Protein AF-A0A523UEY3-F1 (afdb_monomer)

Secondary structure (DSSP, 8-state):
----BSS--EEEEETTEEEEE--S---TT--B-S-EEE---EEEEEE-SS-EEEEPPHHHHHHHHHHTS---TT-HHHHHHHHHHHHHHHHHS-EEEEEE-SSTHHHHHHTT--

Foldseek 3Di:
DADAADADKDWDQDPNFIKIHHD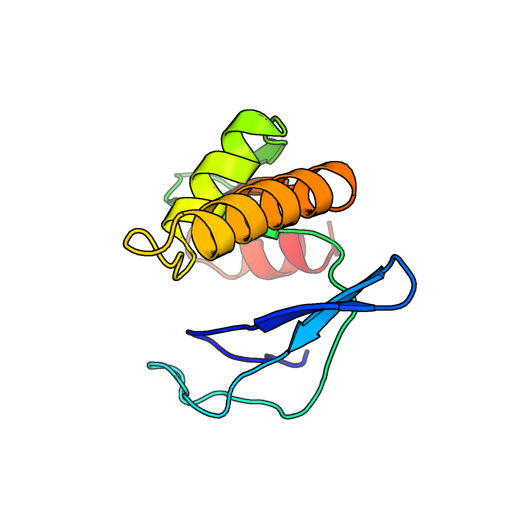CDHDPVNHHDRDMDTQAAAEDEDEDPAWDKAWDDLVRQLVVVVVSDDAPPVDPVSNVVSSVVSSSCCVRHTYIYTHDDPDCVVVCVVVVVD

Nearest PDB structures (foldseek):
  5cdi-assembly1_C  TM=3.728E-01  e=4.291E+00  Chlamydomonas reinhardtii

Structure (mmCIF, N/CA/C/O backbone):
data_AF-A0A523UEY3-F1
#
_entry.id   AF-A0A523UEY3-F1
#
loop_
_atom_site.group_PDB
_atom_site.id
_atom_site.type_symbol
_atom_site.label_atom_id
_atom_site.label_alt_id
_atom_site.label_comp_id
_atom_site.label_asym_id
_atom_site.label_entity_id
_atom_site.label_seq_id
_atom_site.pdbx_PDB_ins_code
_atom_site.Cartn_x
_atom_site.Cartn_y
_atom_site.Cartn_z
_atom_site.occupancy
_atom_site.B_iso_or_equiv
_atom_site.auth_seq_id
_atom_site.auth_comp_id
_atom_site.auth_asym_id
_atom_site.auth_atom_id
_atom_site.pdbx_PDB_model_num
ATOM 1 N N . MET A 1 1 ? -2.604 -6.181 -19.255 1.00 79.25 1 MET A N 1
ATOM 2 C CA . MET A 1 1 ? -2.215 -5.505 -18.000 1.00 79.25 1 MET A CA 1
ATOM 3 C C . MET A 1 1 ? -2.887 -4.145 -18.001 1.00 79.25 1 MET A C 1
ATOM 5 O O . MET A 1 1 ? -2.753 -3.452 -18.999 1.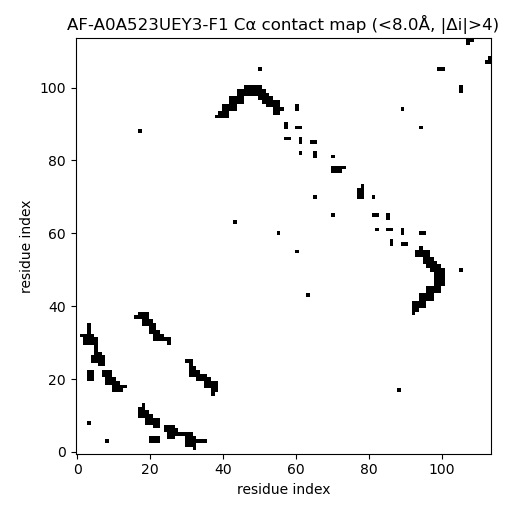00 79.25 1 MET A O 1
ATOM 9 N N . THR A 1 2 ? -3.625 -3.798 -16.947 1.00 87.88 2 THR A N 1
ATOM 10 C CA . THR A 1 2 ? -4.265 -2.478 -16.804 1.00 87.88 2 THR A CA 1
ATOM 11 C C . THR A 1 2 ? -3.458 -1.645 -15.815 1.00 87.88 2 THR A C 1
ATOM 13 O O . THR A 1 2 ? -3.107 -2.138 -14.743 1.00 87.88 2 THR A O 1
ATOM 16 N N . ILE A 1 3 ? -3.171 -0.392 -16.161 1.00 89.88 3 ILE A N 1
ATOM 17 C CA . ILE A 1 3 ? -2.546 0.586 -15.264 1.00 89.88 3 ILE A CA 1
ATOM 18 C C . ILE A 1 3 ? -3.646 1.546 -14.809 1.00 89.88 3 ILE A C 1
ATOM 20 O O . ILE A 1 3 ? -4.331 2.145 -15.635 1.00 89.88 3 ILE A O 1
ATOM 24 N N . LEU A 1 4 ? -3.846 1.656 -13.495 1.00 91.25 4 LEU A N 1
ATOM 25 C CA . LEU A 1 4 ? -4.922 2.474 -12.929 1.00 91.25 4 LEU A CA 1
ATOM 26 C C . LEU A 1 4 ? -4.585 3.971 -12.919 1.00 91.25 4 LEU A C 1
ATOM 28 O O . LEU A 1 4 ? -5.452 4.797 -13.188 1.00 91.25 4 LEU A O 1
ATOM 32 N N . SER A 1 5 ? -3.348 4.307 -12.562 1.00 90.44 5 SER A N 1
ATOM 33 C CA . SER A 1 5 ? -2.786 5.659 -12.510 1.00 90.44 5 SER A CA 1
ATOM 34 C C . SER A 1 5 ? -1.279 5.531 -12.278 1.00 90.44 5 SER A C 1
ATOM 36 O O . SER A 1 5 ? -0.842 4.547 -11.674 1.00 90.44 5 SER A O 1
ATOM 38 N N . ASP A 1 6 ? -0.499 6.493 -12.757 1.00 87.69 6 ASP A N 1
ATOM 39 C CA . ASP A 1 6 ? 0.958 6.566 -12.608 1.00 87.69 6 ASP A CA 1
ATOM 40 C C . ASP A 1 6 ? 1.427 7.544 -11.515 1.00 87.69 6 ASP A C 1
ATOM 42 O O . ASP A 1 6 ? 2.581 7.479 -11.103 1.00 87.69 6 ASP A O 1
ATOM 46 N N . ASP A 1 7 ? 0.540 8.409 -11.017 1.00 87.44 7 ASP A N 1
ATOM 47 C CA . ASP A 1 7 ? 0.845 9.376 -9.953 1.00 87.44 7 ASP A CA 1
ATOM 48 C C . ASP A 1 7 ? -0.008 9.092 -8.709 1.00 87.44 7 ASP A C 1
ATOM 50 O O . ASP A 1 7 ? 0.353 8.304 -7.829 1.00 87.44 7 ASP A O 1
ATOM 54 N N . ARG A 1 8 ? -1.202 9.689 -8.638 1.00 88.88 8 ARG A N 1
ATOM 55 C CA . ARG A 1 8 ? -2.048 9.606 -7.445 1.00 88.88 8 ARG A CA 1
ATOM 56 C C . ARG A 1 8 ? -3.044 8.473 -7.558 1.00 88.88 8 ARG A C 1
ATOM 58 O O . ARG A 1 8 ? -3.772 8.346 -8.548 1.00 88.88 8 ARG A O 1
ATOM 65 N N . MET A 1 9 ? -3.120 7.692 -6.488 1.00 92.00 9 MET A N 1
ATOM 66 C CA . MET A 1 9 ? -4.047 6.578 -6.333 1.00 92.00 9 MET A CA 1
ATOM 67 C C . MET A 1 9 ? -4.843 6.728 -5.042 1.00 92.00 9 MET A C 1
ATOM 69 O O . MET A 1 9 ? -4.381 7.330 -4.072 1.00 92.00 9 MET A O 1
ATOM 73 N N . ILE A 1 10 ? -6.038 6.145 -5.009 1.00 94.56 10 ILE A N 1
ATOM 74 C CA . ILE A 1 10 ? -6.881 6.131 -3.812 1.00 94.56 10 ILE A CA 1
ATOM 75 C C . ILE A 1 10 ? -6.984 4.698 -3.308 1.00 94.56 10 ILE A C 1
ATOM 77 O O . ILE A 1 10 ? -7.329 3.793 -4.064 1.00 94.56 10 ILE A O 1
ATOM 81 N N . ILE A 1 11 ? -6.754 4.500 -2.010 1.00 96.19 11 ILE A N 1
ATOM 82 C CA . ILE A 1 11 ? -7.008 3.227 -1.331 1.00 96.19 11 ILE A CA 1
ATOM 83 C C . ILE A 1 11 ? -8.216 3.399 -0.414 1.00 96.19 11 ILE A C 1
ATOM 85 O O . ILE A 1 11 ? -8.259 4.310 0.411 1.00 96.19 11 ILE A O 1
ATOM 89 N N . ARG A 1 12 ? -9.209 2.511 -0.526 1.00 96.38 12 ARG A N 1
ATOM 90 C CA . ARG A 1 12 ? -10.399 2.506 0.340 1.00 96.38 12 ARG A CA 1
ATOM 91 C C . ARG A 1 12 ? -10.593 1.151 0.989 1.00 96.38 12 ARG A C 1
ATOM 93 O O . ARG A 1 12 ? -10.406 0.112 0.363 1.00 96.38 12 ARG A O 1
ATOM 100 N N . LYS A 1 13 ? -11.062 1.162 2.234 1.00 96.00 13 LYS A N 1
ATOM 101 C CA . LYS A 1 13 ? -11.542 -0.039 2.920 1.00 96.00 13 LYS A CA 1
ATOM 102 C C . LYS A 1 13 ? -13.059 -0.156 2.731 1.00 96.00 13 LYS A C 1
ATOM 104 O O . LYS A 1 13 ? -13.790 0.737 3.146 1.00 96.00 13 LYS A O 1
ATOM 109 N N . LYS A 1 14 ? -13.539 -1.251 2.133 1.00 94.94 14 LYS A N 1
ATOM 110 C CA . LYS A 1 14 ? -14.972 -1.580 1.978 1.00 94.94 14 LYS A CA 1
ATOM 111 C C . LYS A 1 14 ? -15.187 -3.058 2.296 1.00 94.94 14 LYS A C 1
ATOM 113 O O . LYS A 1 14 ? -14.457 -3.900 1.783 1.00 94.94 14 LYS A O 1
ATOM 118 N N . ASN A 1 15 ? -16.174 -3.379 3.136 1.00 91.38 15 ASN A N 1
ATOM 119 C CA . ASN A 1 15 ? -16.501 -4.759 3.537 1.00 91.38 15 ASN A CA 1
ATOM 120 C C . ASN A 1 15 ? -15.259 -5.553 3.993 1.00 91.38 15 ASN A C 1
ATOM 122 O O . ASN A 1 15 ? -14.992 -6.653 3.520 1.00 91.38 15 ASN A O 1
ATOM 126 N N . ALA A 1 16 ? -14.447 -4.937 4.862 1.00 90.00 16 ALA A N 1
ATOM 127 C CA . ALA A 1 16 ? -13.185 -5.470 5.390 1.00 90.00 16 ALA A CA 1
ATOM 128 C C . ALA A 1 16 ? -12.057 -5.757 4.370 1.00 90.00 16 ALA A C 1
ATOM 130 O O . ALA A 1 16 ? -10.985 -6.200 4.800 1.00 90.00 16 ALA A O 1
ATOM 131 N N . ARG A 1 17 ? -12.257 -5.447 3.081 1.00 94.88 17 ARG A N 1
ATOM 132 C CA . ARG A 1 17 ? -11.262 -5.542 2.001 1.00 94.88 17 ARG A CA 1
ATOM 133 C C . ARG A 1 17 ? -10.722 -4.169 1.613 1.00 94.88 17 ARG A C 1
ATOM 135 O O . ARG A 1 17 ? -11.415 -3.163 1.770 1.00 94.88 17 ARG A O 1
ATOM 142 N N . PHE A 1 18 ? -9.504 -4.149 1.081 1.00 97.69 18 PHE A N 1
ATOM 143 C CA . PHE A 1 18 ? -8.889 -2.949 0.525 1.00 97.69 18 PHE A CA 1
ATOM 144 C C . PHE A 1 18 ? -9.006 -2.942 -0.997 1.00 97.69 18 PHE A C 1
ATOM 146 O O . PHE A 1 18 ? -8.743 -3.943 -1.665 1.00 97.69 18 PHE A O 1
ATOM 153 N N . TRP A 1 19 ? -9.442 -1.803 -1.513 1.00 96.94 19 TRP A N 1
ATOM 154 C CA . TRP A 1 19 ? -9.624 -1.525 -2.928 1.00 96.94 19 TRP A CA 1
ATOM 155 C C . TRP A 1 19 ? -8.725 -0.370 -3.327 1.00 96.94 19 TRP A C 1
ATOM 157 O O . TRP A 1 19 ? -8.576 0.577 -2.551 1.00 96.94 19 TRP A O 1
ATOM 167 N N . ILE A 1 20 ? -8.167 -0.450 -4.528 1.00 96.12 20 ILE A N 1
ATOM 168 C CA . ILE A 1 20 ? -7.344 0.591 -5.126 1.00 96.12 20 ILE A CA 1
ATOM 169 C C . ILE A 1 20 ? -8.018 1.130 -6.388 1.00 96.12 20 ILE A C 1
ATOM 171 O O . ILE A 1 20 ? -8.616 0.377 -7.161 1.00 96.12 20 ILE A O 1
ATOM 175 N N . TYR A 1 21 ? -7.938 2.446 -6.556 1.00 94.81 21 TYR A N 1
ATOM 176 C CA . TYR A 1 21 ? -8.570 3.193 -7.634 1.00 94.81 21 TYR A CA 1
ATOM 177 C C . TYR A 1 21 ? -7.545 4.128 -8.270 1.00 94.81 21 TYR A C 1
ATOM 179 O O . TYR A 1 21 ? -6.734 4.740 -7.562 1.00 94.81 21 TYR A O 1
ATOM 187 N N . GLY A 1 22 ? -7.626 4.258 -9.592 1.00 90.69 22 GLY A N 1
ATOM 188 C CA . GLY A 1 22 ? -6.991 5.352 -10.311 1.00 90.69 22 GLY A CA 1
ATOM 189 C C . GLY A 1 22 ? -7.633 6.691 -9.962 1.00 90.69 22 GLY A C 1
ATOM 190 O O . GLY A 1 22 ? -8.697 6.759 -9.339 1.00 90.69 22 GLY A O 1
ATOM 191 N N . THR A 1 23 ? -6.984 7.771 -10.374 1.00 87.69 23 THR A N 1
ATOM 192 C CA . THR A 1 23 ? -7.560 9.110 -10.303 1.00 87.69 23 THR A CA 1
ATOM 193 C C . THR A 1 23 ? -7.532 9.752 -11.688 1.00 87.69 23 THR A C 1
ATOM 195 O O . THR A 1 23 ? -6.709 9.360 -12.511 1.00 87.69 23 THR A O 1
ATOM 198 N N . PRO A 1 24 ? -8.423 10.714 -11.991 1.00 79.62 24 PRO A N 1
ATOM 199 C CA . PRO A 1 24 ? -8.437 11.371 -13.301 1.00 79.62 24 PRO A CA 1
ATOM 200 C C . PRO A 1 24 ? -7.258 12.340 -13.505 1.00 79.62 24 PRO A C 1
ATOM 202 O O . PRO A 1 24 ? -7.155 12.965 -14.557 1.00 79.62 24 PRO A O 1
ATOM 205 N N . TRP A 1 25 ? -6.385 12.491 -12.504 1.00 78.25 25 TRP A N 1
ATOM 206 C CA . TRP A 1 25 ? -5.176 13.303 -12.578 1.00 78.25 25 TRP A CA 1
ATOM 207 C C . TRP A 1 25 ? -4.018 12.396 -12.986 1.00 78.25 25 TRP A C 1
ATOM 209 O O . TRP A 1 25 ? -3.451 11.691 -12.153 1.00 78.25 25 TRP A O 1
ATOM 219 N N . HIS A 1 26 ? -3.721 12.377 -14.281 1.00 74.00 26 HIS A N 1
ATOM 220 C CA . HIS A 1 26 ? -2.608 11.602 -14.808 1.00 74.00 26 HIS A CA 1
ATOM 221 C C . HIS A 1 26 ? -1.267 12.278 -14.486 1.00 74.00 26 HIS A C 1
ATOM 223 O O . HIS A 1 26 ? -1.169 13.509 -14.496 1.00 74.00 26 HIS A O 1
ATOM 229 N N . GLY A 1 27 ? -0.237 11.472 -14.245 1.00 75.50 27 GLY A N 1
ATOM 230 C CA . GLY A 1 27 ? 1.147 11.922 -14.175 1.00 75.50 27 GLY A CA 1
ATOM 231 C C . GLY A 1 27 ? 1.767 12.071 -15.566 1.00 75.50 27 GLY A C 1
ATOM 232 O O . GLY A 1 27 ? 1.083 12.358 -16.561 1.00 75.50 27 GLY A O 1
ATOM 233 N N . ASP A 1 28 ? 3.079 11.861 -15.636 1.00 81.75 28 ASP A N 1
ATOM 234 C CA . ASP A 1 28 ? 3.885 12.012 -16.850 1.00 81.75 28 ASP A CA 1
ATOM 235 C C . ASP A 1 28 ? 3.546 10.976 -17.930 1.00 81.75 28 ASP A C 1
ATOM 237 O O . ASP A 1 28 ? 3.618 11.276 -19.124 1.00 81.75 28 ASP A O 1
ATOM 241 N N . ALA A 1 29 ? 3.119 9.773 -17.534 1.00 81.38 29 ALA A N 1
ATOM 242 C CA . ALA A 1 29 ? 2.762 8.706 -18.465 1.00 81.38 29 ALA A CA 1
ATOM 243 C C . ALA A 1 29 ? 1.388 8.924 -19.120 1.00 81.38 29 ALA A C 1
ATOM 245 O O . ALA A 1 29 ? 1.039 8.199 -20.050 1.00 81.38 29 ALA A O 1
ATOM 246 N N . ARG A 1 30 ? 0.609 9.922 -18.666 1.00 82.38 30 ARG A N 1
ATOM 247 C CA . ARG A 1 30 ? -0.744 10.243 -19.165 1.00 82.38 30 ARG A CA 1
ATOM 248 C C . ARG A 1 30 ? -1.721 9.064 -19.103 1.00 82.38 30 ARG A C 1
ATOM 250 O O . ARG A 1 30 ? -2.637 8.965 -19.919 1.00 82.38 30 ARG A O 1
ATOM 257 N N . VAL A 1 31 ? -1.535 8.172 -18.133 1.00 82.38 31 VAL A N 1
ATOM 258 C CA . VAL A 1 31 ? -2.327 6.947 -18.002 1.00 82.38 31 VAL A CA 1
ATOM 259 C C . VAL A 1 31 ? -3.286 7.074 -16.829 1.00 82.38 31 VAL A C 1
ATOM 261 O O . VAL A 1 31 ? -2.879 7.320 -15.699 1.00 82.38 31 VAL A O 1
ATOM 264 N N . TYR A 1 32 ? -4.570 6.859 -17.092 1.00 83.75 32 TYR A N 1
ATOM 265 C CA . TYR A 1 32 ? -5.595 6.728 -16.065 1.00 83.75 32 TYR A CA 1
ATOM 266 C C . TYR A 1 32 ? -6.637 5.704 -16.517 1.00 83.75 32 TYR A C 1
ATOM 268 O O . TYR A 1 32 ? -6.957 5.610 -17.703 1.00 83.75 32 TYR A O 1
ATOM 276 N N . SER A 1 33 ? -7.179 4.938 -15.573 1.00 87.00 33 SER A N 1
ATOM 277 C CA . SER A 1 33 ? -8.282 4.011 -15.827 1.00 87.00 33 SER A CA 1
ATOM 278 C C .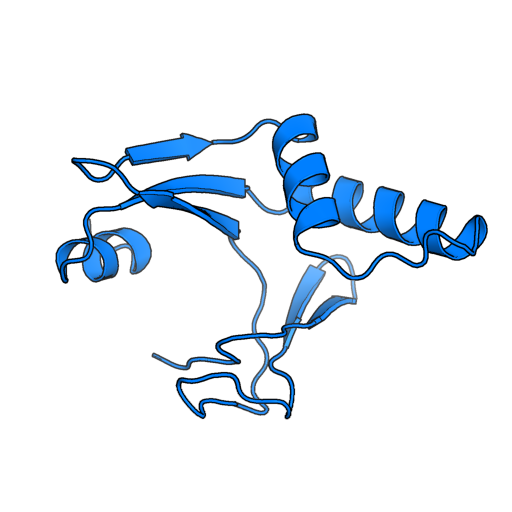 SER A 1 33 ? -9.374 4.174 -14.767 1.00 87.00 33 SER A C 1
ATOM 280 O O . SER A 1 33 ? -9.056 4.316 -13.582 1.00 87.00 33 SER A O 1
ATOM 282 N N . PRO A 1 34 ? -10.665 4.137 -15.157 1.00 87.88 34 PRO A N 1
ATOM 283 C CA . PRO A 1 34 ? -11.783 4.124 -14.214 1.00 87.88 34 PRO A CA 1
ATOM 284 C C . PRO A 1 34 ? -11.955 2.764 -13.517 1.00 87.88 34 PRO A C 1
ATOM 286 O O . PRO A 1 34 ? -12.816 2.625 -12.646 1.00 87.88 34 PRO A O 1
ATOM 289 N N . GLU A 1 35 ? -11.180 1.750 -13.912 1.00 91.56 35 GLU A N 1
ATOM 290 C CA . GLU A 1 35 ? -11.206 0.434 -13.288 1.00 91.56 35 GLU A CA 1
ATOM 291 C C . GLU A 1 35 ? -10.738 0.477 -11.827 1.00 91.56 35 GLU A C 1
ATOM 293 O O . GLU A 1 35 ? -10.132 1.429 -11.329 1.00 91.56 35 GLU A O 1
ATOM 298 N N . THR A 1 36 ? -11.047 -0.595 -11.106 1.00 93.31 36 THR A N 1
ATOM 299 C CA . THR A 1 36 ? -10.731 -0.734 -9.685 1.00 93.31 36 THR A CA 1
ATOM 300 C C . THR A 1 36 ? -10.253 -2.152 -9.447 1.00 93.31 36 THR A C 1
ATOM 302 O O . THR A 1 36 ? -10.776 -3.082 -10.062 1.00 93.31 36 THR A O 1
ATOM 305 N N . ALA A 1 37 ? -9.319 -2.334 -8.520 1.00 94.50 37 ALA A N 1
ATOM 306 C CA . ALA A 1 37 ? -8.807 -3.654 -8.184 1.00 94.50 37 ALA A CA 1
ATOM 307 C C . ALA A 1 37 ? -8.763 -3.874 -6.672 1.00 94.50 37 ALA A C 1
ATOM 309 O O . ALA A 1 37 ? -8.765 -2.934 -5.870 1.00 94.50 37 ALA A O 1
ATOM 310 N N . HIS A 1 38 ? -8.694 -5.142 -6.276 1.00 95.44 38 HIS A N 1
ATOM 311 C CA . HIS A 1 38 ? -8.291 -5.498 -4.926 1.00 95.44 38 HIS A CA 1
ATOM 312 C C . HIS A 1 38 ? -6.798 -5.233 -4.750 1.00 95.44 38 HIS A C 1
ATOM 314 O O . HIS A 1 38 ? -5.995 -5.570 -5.616 1.00 95.44 38 HIS A O 1
ATOM 320 N N . LEU A 1 39 ? -6.426 -4.634 -3.619 1.00 96.44 39 LEU A N 1
ATOM 321 C CA . LEU A 1 39 ? -5.019 -4.434 -3.307 1.00 96.44 39 LEU A CA 1
ATOM 322 C C . LEU A 1 39 ? -4.451 -5.699 -2.666 1.00 96.44 39 LEU A C 1
ATOM 324 O O . LEU A 1 39 ? -4.893 -6.082 -1.585 1.00 96.44 39 LEU A O 1
ATOM 328 N N . GLU A 1 40 ? -3.467 -6.317 -3.315 1.00 95.31 40 GLU A N 1
ATOM 329 C CA . GLU A 1 40 ? -2.856 -7.562 -2.832 1.00 95.31 40 GLU A CA 1
ATOM 330 C C . GLU A 1 40 ? -1.482 -7.361 -2.195 1.00 95.31 40 GLU A C 1
ATOM 332 O O . GLU A 1 40 ? -1.156 -8.030 -1.217 1.00 95.31 40 GLU A O 1
ATOM 337 N N . LYS A 1 41 ? -0.661 -6.460 -2.744 1.00 95.62 41 LYS A N 1
ATOM 338 C CA . LYS A 1 41 ? 0.717 -6.204 -2.301 1.00 95.62 41 LYS A CA 1
ATOM 339 C C . LYS A 1 41 ? 1.077 -4.741 -2.548 1.00 95.62 41 LYS A C 1
ATOM 341 O O . LYS A 1 41 ? 0.546 -4.123 -3.466 1.00 95.62 41 LYS A O 1
ATOM 346 N N . ILE A 1 42 ? 1.997 -4.206 -1.747 1.00 96.75 42 ILE A N 1
ATOM 347 C CA . ILE A 1 42 ? 2.574 -2.867 -1.941 1.00 96.75 42 ILE A CA 1
ATOM 348 C C . ILE A 1 42 ? 4.092 -2.997 -2.041 1.00 96.75 42 ILE A C 1
ATOM 350 O O . ILE A 1 42 ? 4.721 -3.621 -1.184 1.00 96.75 42 ILE A O 1
ATOM 354 N N . PHE A 1 43 ? 4.680 -2.382 -3.064 1.00 96.12 43 PHE A N 1
ATOM 355 C CA . PHE A 1 43 ? 6.125 -2.336 -3.268 1.00 96.12 43 PHE A CA 1
ATOM 356 C C . PHE A 1 43 ? 6.620 -0.894 -3.153 1.00 96.12 43 PHE A C 1
ATOM 358 O O . PHE A 1 43 ? 6.162 -0.011 -3.871 1.00 96.12 43 PHE A O 1
ATOM 365 N N . PHE A 1 44 ? 7.575 -0.662 -2.260 1.00 96.19 44 PHE A N 1
ATOM 366 C CA . PHE A 1 44 ? 8.332 0.579 -2.168 1.00 96.19 44 PHE A CA 1
ATOM 367 C C . PHE A 1 44 ? 9.595 0.431 -3.002 1.00 96.19 44 PHE A C 1
ATOM 369 O O . PHE A 1 44 ? 10.469 -0.374 -2.668 1.00 96.19 44 PHE A O 1
ATOM 376 N N . LEU A 1 45 ? 9.669 1.187 -4.092 1.00 94.44 45 LEU A N 1
ATOM 377 C CA . LEU A 1 45 ? 10.758 1.081 -5.051 1.00 94.44 45 LEU A CA 1
ATOM 378 C C . LEU A 1 45 ? 12.050 1.685 -4.502 1.00 94.44 45 LEU A C 1
ATOM 380 O O . LEU A 1 45 ? 12.047 2.710 -3.820 1.00 94.44 45 LEU A O 1
ATOM 384 N N . LYS A 1 46 ? 13.168 1.041 -4.830 1.00 94.25 46 LYS A N 1
ATOM 385 C CA . LYS A 1 46 ? 14.516 1.505 -4.517 1.00 94.25 46 LYS A CA 1
ATOM 386 C C . LYS A 1 46 ? 15.466 1.086 -5.631 1.00 94.25 46 LYS A C 1
ATOM 388 O O . LYS A 1 46 ? 15.454 -0.065 -6.053 1.00 94.25 46 LYS A O 1
ATOM 393 N N . HIS A 1 47 ? 16.330 1.989 -6.078 1.00 92.38 47 HIS A N 1
ATOM 394 C CA . HIS A 1 47 ? 17.376 1.614 -7.026 1.00 92.38 47 HIS A CA 1
ATOM 395 C C . HIS A 1 47 ? 18.359 0.624 -6.391 1.00 92.38 47 HIS A C 1
ATOM 397 O O . HIS A 1 47 ? 18.834 0.829 -5.269 1.00 92.38 47 HIS A O 1
ATOM 403 N N . ALA A 1 48 ? 18.673 -0.448 -7.115 1.00 92.81 48 ALA A N 1
ATOM 404 C CA . ALA A 1 48 ? 19.628 -1.464 -6.696 1.00 92.81 48 ALA A CA 1
ATOM 405 C C . ALA A 1 48 ? 20.405 -2.008 -7.903 1.00 92.81 48 ALA A C 1
ATOM 407 O O . ALA A 1 48 ? 20.019 -1.822 -9.049 1.00 92.81 48 ALA A O 1
ATOM 408 N N . ARG A 1 49 ? 21.516 -2.706 -7.642 1.00 91.50 49 ARG A N 1
ATOM 409 C CA . ARG A 1 49 ? 22.321 -3.363 -8.693 1.00 91.50 49 ARG A CA 1
ATOM 410 C C . ARG A 1 49 ? 21.790 -4.743 -9.099 1.00 91.50 49 ARG A C 1
ATOM 412 O O . ARG A 1 49 ? 22.347 -5.371 -9.987 1.00 91.50 49 ARG A O 1
ATOM 419 N N . LYS A 1 50 ? 20.774 -5.239 -8.393 1.00 90.12 50 LYS A N 1
ATOM 420 C CA . LYS A 1 50 ? 20.100 -6.518 -8.633 1.00 90.12 50 LYS A CA 1
ATOM 421 C C . LYS A 1 50 ? 18.687 -6.459 -8.066 1.00 90.12 50 LYS A C 1
ATOM 423 O O . LYS A 1 50 ? 18.445 -5.677 -7.141 1.00 90.12 50 LYS A O 1
ATOM 428 N N . ILE A 1 51 ? 17.797 -7.313 -8.568 1.00 91.06 51 ILE A N 1
ATOM 429 C CA . ILE A 1 51 ? 16.459 -7.472 -7.995 1.00 91.06 51 ILE A CA 1
ATOM 430 C C . ILE A 1 51 ? 16.591 -7.935 -6.541 1.00 91.06 51 ILE A C 1
ATOM 432 O O . ILE A 1 51 ? 17.295 -8.899 -6.233 1.00 91.06 51 ILE A O 1
ATOM 436 N N . MET A 1 52 ? 15.936 -7.222 -5.631 1.00 92.88 52 MET A N 1
ATOM 437 C CA . MET A 1 52 ? 15.886 -7.565 -4.214 1.00 92.88 52 MET A CA 1
ATOM 438 C C . MET A 1 52 ? 14.482 -7.356 -3.684 1.00 92.88 52 MET A C 1
ATOM 440 O O . MET A 1 52 ? 13.905 -6.292 -3.872 1.00 92.88 52 MET A O 1
ATOM 444 N N . LEU A 1 53 ? 13.969 -8.335 -2.945 1.00 94.62 53 LEU A N 1
ATOM 445 C CA . LEU A 1 53 ? 12.676 -8.228 -2.289 1.00 94.62 53 LEU A CA 1
ATOM 446 C C . LEU A 1 53 ? 12.848 -8.397 -0.783 1.00 94.62 53 LEU A C 1
ATOM 448 O O . LEU A 1 53 ? 13.164 -9.482 -0.298 1.00 94.62 53 LEU A O 1
ATOM 452 N N . LYS A 1 54 ? 12.625 -7.318 -0.032 1.00 96.56 54 LYS A N 1
ATOM 453 C CA . LYS A 1 54 ? 12.655 -7.336 1.433 1.00 96.56 54 LYS A CA 1
ATOM 454 C C . LYS A 1 54 ? 11.251 -7.085 1.962 1.00 96.56 54 LYS A C 1
ATOM 456 O O . LYS A 1 54 ? 10.695 -6.014 1.740 1.00 96.56 54 LYS A O 1
ATOM 461 N N . LYS A 1 55 ? 10.690 -8.037 2.710 1.00 97.44 55 LYS A N 1
ATOM 462 C CA . LYS A 1 55 ? 9.436 -7.810 3.441 1.00 97.44 55 LYS A CA 1
ATOM 463 C C . LYS A 1 55 ? 9.664 -6.756 4.524 1.00 97.44 55 LYS A C 1
ATOM 465 O O . LYS A 1 55 ? 10.614 -6.863 5.298 1.00 97.44 55 LYS A O 1
ATOM 470 N N . LEU A 1 56 ? 8.803 -5.748 4.562 1.00 98.19 56 LEU A N 1
ATOM 471 C CA . LEU A 1 56 ? 8.862 -4.690 5.563 1.00 98.19 56 LEU A CA 1
ATOM 472 C C . LEU A 1 56 ? 8.090 -5.097 6.815 1.00 98.19 56 LEU A C 1
ATOM 474 O O . LEU A 1 56 ? 7.048 -5.755 6.741 1.00 98.19 56 LEU A O 1
ATOM 478 N N . SER A 1 57 ? 8.586 -4.669 7.973 1.00 97.94 57 SER A N 1
ATOM 479 C CA . SER A 1 57 ? 7.800 -4.711 9.202 1.00 97.94 57 SER A CA 1
ATOM 480 C C . SER A 1 57 ? 6.588 -3.769 9.093 1.00 97.94 57 SER A C 1
ATOM 482 O O . SER A 1 57 ? 6.632 -2.782 8.350 1.00 97.94 57 SER A O 1
ATOM 484 N N . PRO A 1 58 ? 5.508 -4.006 9.861 1.00 97.00 58 PRO A N 1
ATOM 485 C CA . PRO A 1 58 ? 4.360 -3.100 9.886 1.00 97.00 58 PRO A CA 1
ATOM 486 C C . PRO A 1 58 ? 4.735 -1.650 10.223 1.00 97.00 58 PRO A C 1
ATOM 488 O O . PRO A 1 58 ? 4.149 -0.722 9.671 1.00 97.00 58 PRO A O 1
ATOM 491 N N . VAL A 1 59 ? 5.731 -1.444 11.090 1.00 96.94 59 VAL A N 1
ATOM 492 C CA . VAL A 1 59 ? 6.210 -0.107 11.472 1.00 96.94 59 VAL A CA 1
ATOM 493 C C . VAL A 1 59 ? 6.915 0.579 10.299 1.00 96.94 59 VAL A C 1
ATOM 495 O O . VAL A 1 59 ? 6.554 1.704 9.952 1.00 96.94 59 VAL A O 1
ATOM 498 N N . GLU A 1 60 ? 7.859 -0.106 9.639 1.00 97.62 60 GLU A N 1
ATOM 499 C CA . GLU A 1 60 ? 8.544 0.425 8.450 1.00 97.62 60 GLU A CA 1
ATOM 500 C C . GLU A 1 60 ? 7.546 0.742 7.327 1.00 97.62 60 GLU A C 1
ATOM 502 O O . GLU A 1 60 ? 7.601 1.819 6.737 1.00 97.62 60 GLU A O 1
ATOM 507 N N . ALA A 1 61 ? 6.613 -0.173 7.049 1.00 97.88 61 ALA A N 1
ATOM 508 C CA . ALA A 1 61 ? 5.613 0.002 6.001 1.00 97.88 61 ALA A CA 1
ATOM 509 C C . ALA A 1 61 ? 4.658 1.168 6.299 1.00 97.88 61 ALA A C 1
ATOM 511 O O . ALA A 1 61 ? 4.384 1.972 5.412 1.00 97.88 61 ALA A O 1
ATOM 512 N N . THR A 1 62 ? 4.190 1.298 7.547 1.00 97.38 62 THR A N 1
ATOM 513 C CA . THR A 1 62 ? 3.307 2.404 7.959 1.00 97.38 62 THR A CA 1
ATOM 514 C C . THR A 1 62 ? 4.003 3.748 7.782 1.00 97.38 62 THR A C 1
ATOM 516 O O . THR A 1 62 ? 3.426 4.656 7.193 1.00 97.38 62 THR A O 1
ATOM 519 N N . SER A 1 63 ? 5.255 3.861 8.240 1.00 96.31 63 SER A N 1
ATOM 520 C CA . SER A 1 63 ? 6.052 5.083 8.099 1.00 96.31 63 SER A CA 1
ATOM 521 C C . SER A 1 63 ? 6.191 5.502 6.633 1.00 96.31 63 SER A C 1
ATOM 523 O O . SER A 1 63 ? 5.877 6.637 6.277 1.00 96.31 63 SER A O 1
ATOM 525 N N . ARG A 1 64 ? 6.555 4.564 5.748 1.00 97.19 64 ARG A N 1
ATOM 526 C CA . ARG A 1 64 ? 6.686 4.851 4.312 1.00 97.19 64 ARG A CA 1
ATOM 527 C C . ARG A 1 64 ? 5.355 5.212 3.656 1.00 97.19 64 ARG A C 1
ATOM 529 O O . ARG A 1 64 ? 5.324 6.131 2.848 1.00 97.19 64 ARG A O 1
ATOM 536 N N . LEU A 1 65 ? 4.256 4.545 4.019 1.00 96.31 65 LEU A N 1
ATOM 537 C CA . LEU A 1 65 ? 2.929 4.900 3.506 1.00 96.31 65 LEU A CA 1
ATOM 538 C C . LEU A 1 65 ? 2.546 6.334 3.858 1.00 96.31 65 LEU A C 1
ATOM 540 O O . LEU A 1 65 ? 2.028 7.032 2.995 1.00 96.31 65 LEU A O 1
ATOM 544 N N . ILE A 1 66 ? 2.798 6.774 5.093 1.00 94.69 66 ILE A N 1
ATOM 545 C CA . ILE A 1 66 ? 2.480 8.141 5.527 1.00 94.69 66 ILE A CA 1
ATOM 546 C C . ILE A 1 66 ? 3.250 9.162 4.684 1.00 94.69 66 ILE A C 1
ATOM 548 O O . ILE A 1 66 ? 2.656 10.143 4.247 1.00 94.69 66 ILE A O 1
ATOM 552 N N . VAL A 1 67 ? 4.535 8.905 4.408 1.00 93.75 67 VAL A N 1
ATOM 553 C CA . VAL A 1 67 ? 5.373 9.758 3.542 1.00 93.75 67 VAL A CA 1
ATOM 554 C C . VAL A 1 67 ? 4.852 9.796 2.101 1.00 93.75 67 VAL A C 1
ATOM 556 O O . VAL A 1 67 ? 4.906 10.838 1.460 1.00 93.75 67 VAL A O 1
ATOM 559 N N . CYS A 1 68 ? 4.311 8.683 1.602 1.00 93.62 68 CYS A N 1
ATOM 560 C CA . CYS A 1 68 ? 3.704 8.584 0.271 1.00 93.62 68 CYS A CA 1
ATOM 561 C C . CYS A 1 68 ? 2.219 8.999 0.230 1.00 93.62 68 CYS A C 1
ATOM 563 O O . CYS A 1 68 ? 1.550 8.769 -0.775 1.00 93.62 68 CYS A O 1
ATOM 565 N N . SER A 1 69 ? 1.677 9.556 1.316 1.00 93.12 69 SER A N 1
ATOM 566 C CA . SER A 1 69 ? 0.269 9.952 1.427 1.00 93.12 69 SER A CA 1
ATOM 567 C C . SER A 1 69 ? 0.130 11.465 1.587 1.00 93.12 69 SER A C 1
ATOM 569 O O . SER A 1 69 ? 1.099 12.178 1.833 1.00 93.12 69 SER A O 1
ATOM 57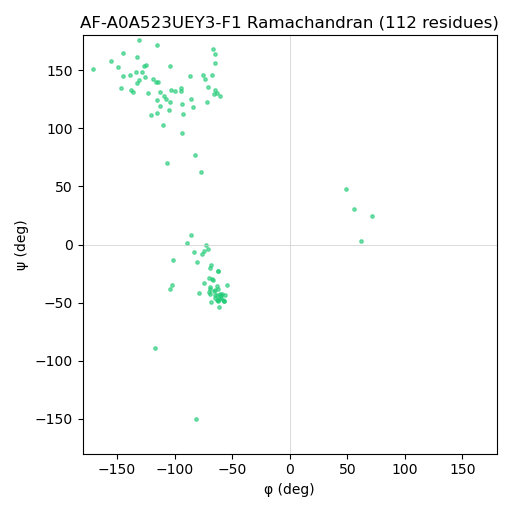1 N N . PHE A 1 70 ? -1.109 11.954 1.522 1.00 90.12 70 PHE A N 1
ATOM 572 C CA . PHE A 1 70 ? -1.464 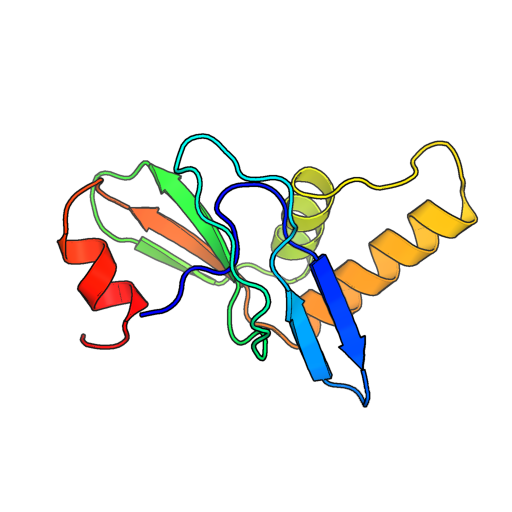13.341 1.835 1.00 90.12 70 PHE A CA 1
ATOM 573 C C . PHE A 1 70 ? -2.206 13.415 3.185 1.00 90.12 70 PHE A C 1
ATOM 575 O O . PHE A 1 70 ? -3.422 13.623 3.198 1.00 90.12 70 PHE A O 1
ATOM 582 N N . PRO A 1 71 ? -1.532 13.183 4.331 1.00 90.88 71 PRO A N 1
ATOM 583 C CA . PRO A 1 71 ? -2.167 13.294 5.639 1.00 90.88 71 PRO A CA 1
ATOM 584 C C . PRO A 1 71 ? -2.533 14.750 5.950 1.00 90.88 71 PRO A C 1
ATOM 586 O O . PRO A 1 71 ? -1.790 15.681 5.641 1.00 90.88 71 PRO A O 1
ATOM 589 N N . THR A 1 72 ? -3.644 14.953 6.651 1.00 90.25 72 THR A N 1
ATOM 590 C CA . THR A 1 72 ? -4.058 16.272 7.146 1.00 90.25 72 THR A CA 1
ATOM 591 C C . THR A 1 72 ? -3.333 16.600 8.453 1.00 90.25 72 THR A C 1
ATOM 593 O O . THR A 1 72 ? -3.900 16.480 9.536 1.00 90.25 72 THR A O 1
ATOM 596 N N . PHE A 1 73 ? -2.061 16.993 8.376 1.00 89.44 73 PHE A N 1
ATOM 597 C CA . PHE A 1 73 ? -1.212 17.251 9.554 1.00 89.44 73 PHE A CA 1
ATOM 598 C C . PHE A 1 73 ? -1.707 18.398 10.453 1.00 89.44 73 PHE A C 1
ATOM 600 O O . PHE A 1 73 ? -1.384 18.432 11.637 1.00 89.44 73 PHE A O 1
ATOM 607 N N . TRP A 1 74 ? -2.512 19.314 9.911 1.00 93.44 74 TRP A N 1
ATOM 608 C CA . TRP A 1 74 ? -3.145 20.409 10.655 1.00 93.44 74 TRP A CA 1
ATOM 609 C C . TRP A 1 74 ? -4.408 19.986 11.420 1.00 93.44 74 TRP A 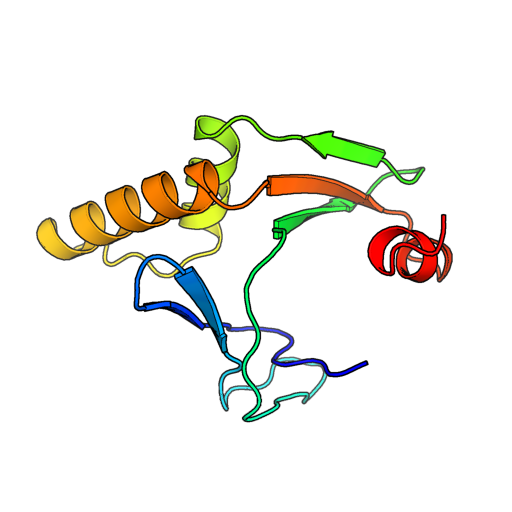C 1
ATOM 611 O O . TRP A 1 74 ? -4.867 20.724 12.288 1.00 93.44 74 TRP A O 1
ATOM 621 N N . ASP A 1 75 ? -4.984 18.820 11.110 1.00 96.50 75 ASP A N 1
ATOM 622 C CA . ASP A 1 75 ? -6.190 18.310 11.758 1.00 96.50 75 ASP A CA 1
ATOM 623 C C . ASP A 1 75 ? -5.882 17.033 12.538 1.00 96.50 75 ASP A C 1
ATOM 625 O O . ASP A 1 75 ? -5.596 15.973 11.973 1.00 96.50 75 ASP A O 1
ATOM 629 N N . LYS A 1 76 ? -5.992 17.120 13.866 1.00 96.25 76 LYS A N 1
ATOM 630 C CA . LYS A 1 76 ? -5.692 16.003 14.767 1.00 96.25 76 LYS A CA 1
ATOM 631 C C . LYS A 1 76 ? -6.515 14.757 14.425 1.00 96.25 76 LYS A C 1
ATOM 633 O O . LYS A 1 76 ? -5.963 13.659 14.407 1.00 96.25 76 LYS A O 1
ATOM 638 N N . LYS A 1 77 ? -7.816 14.914 14.147 1.00 97.12 77 LYS A N 1
ATOM 639 C CA . LYS A 1 77 ? -8.719 13.780 13.882 1.00 97.12 77 LYS A CA 1
ATOM 640 C C . LYS A 1 77 ? -8.391 13.095 12.554 1.00 97.12 77 LYS A C 1
ATOM 642 O O . LYS A 1 77 ? -8.370 11.868 12.487 1.00 97.12 77 LYS A O 1
ATOM 647 N N . GLY A 1 78 ? -8.112 13.866 11.509 1.00 96.38 78 GLY A N 1
ATOM 648 C CA . GLY A 1 78 ? -7.741 13.365 10.192 1.00 96.38 78 GLY A CA 1
ATOM 649 C C . GLY A 1 78 ? -6.356 12.717 10.174 1.00 96.38 78 GLY A C 1
ATOM 650 O O . GLY A 1 78 ? -6.179 11.661 9.558 1.00 96.38 78 GLY A O 1
ATOM 651 N N . MET A 1 79 ? -5.393 13.257 10.927 1.00 95.75 79 MET A N 1
ATOM 652 C CA . MET A 1 79 ? -4.094 12.606 11.106 1.00 95.75 79 MET A CA 1
ATOM 653 C C . MET A 1 79 ? -4.234 11.277 11.861 1.00 95.75 79 MET A C 1
ATOM 655 O O . MET A 1 79 ? -3.710 10.256 11.415 1.00 95.75 79 MET A O 1
ATOM 659 N N . GLU A 1 80 ? -5.003 11.246 12.953 1.00 96.19 80 GLU A N 1
ATOM 660 C CA . GLU A 1 80 ? -5.295 10.013 13.695 1.00 96.19 80 GLU A CA 1
ATOM 661 C C . GLU A 1 80 ? -5.986 8.962 12.810 1.00 96.19 80 GLU A C 1
ATOM 663 O O . GLU A 1 80 ? -5.610 7.786 12.821 1.00 96.19 80 GLU A O 1
ATOM 668 N N . PHE A 1 81 ? -6.954 9.383 11.987 1.00 95.88 81 PHE A N 1
ATOM 669 C CA . PHE A 1 81 ? -7.586 8.515 10.996 1.00 95.88 81 PHE A CA 1
ATOM 670 C C . PHE A 1 81 ? -6.560 7.933 10.019 1.00 95.88 81 PHE A C 1
ATOM 672 O O . PHE A 1 81 ? -6.565 6.723 9.795 1.00 95.88 81 PHE A O 1
ATOM 679 N N . THR A 1 82 ? -5.676 8.769 9.470 1.00 95.88 82 THR A N 1
ATOM 680 C CA . THR A 1 82 ? -4.668 8.348 8.487 1.00 95.88 82 THR A CA 1
ATOM 681 C C . THR A 1 82 ? -3.709 7.326 9.090 1.00 95.88 82 THR A C 1
ATOM 683 O O . THR A 1 82 ? -3.513 6.255 8.518 1.00 95.88 82 THR A O 1
ATOM 686 N N . LEU A 1 83 ? -3.188 7.596 10.292 1.00 95.31 83 LEU A N 1
ATOM 687 C CA . LEU A 1 83 ? -2.320 6.671 11.026 1.00 95.31 83 LEU A CA 1
ATOM 688 C C . LEU A 1 83 ? -2.998 5.317 11.258 1.00 95.31 83 LEU A C 1
ATOM 690 O O . LEU A 1 83 ? -2.418 4.270 10.964 1.00 95.31 83 LEU A O 1
ATOM 694 N N . ARG A 1 84 ? -4.246 5.329 11.744 1.00 96.06 84 ARG A N 1
ATOM 695 C CA . ARG A 1 84 ? -5.019 4.104 11.981 1.00 96.06 84 ARG A CA 1
ATOM 696 C C . ARG A 1 84 ? -5.276 3.345 10.682 1.00 96.06 84 ARG A C 1
ATOM 698 O O . ARG A 1 84 ? -5.121 2.126 10.653 1.00 96.06 84 ARG A O 1
ATOM 705 N N . PHE A 1 85 ? -5.635 4.048 9.610 1.00 96.81 85 PHE A N 1
ATOM 706 C CA . PHE A 1 85 ? -5.890 3.445 8.307 1.00 96.81 85 PHE A CA 1
ATOM 707 C C . PHE A 1 85 ? -4.635 2.766 7.745 1.00 96.81 85 PHE A C 1
ATOM 709 O O . PHE A 1 85 ? -4.698 1.594 7.374 1.00 96.81 85 PHE A O 1
ATOM 716 N N . CYS A 1 86 ? -3.487 3.452 7.745 1.00 97.06 86 CYS A N 1
ATOM 717 C CA . CYS A 1 86 ? -2.214 2.879 7.306 1.00 97.06 86 CYS A CA 1
ATOM 718 C C . CYS A 1 86 ? -1.822 1.664 8.160 1.00 97.06 86 CYS A C 1
ATOM 720 O O . CYS A 1 86 ? -1.463 0.625 7.609 1.00 97.06 86 CYS A O 1
ATOM 722 N N . ALA A 1 87 ? -1.962 1.748 9.487 1.00 96.31 87 ALA A N 1
ATOM 723 C CA . ALA A 1 87 ? -1.653 0.641 10.390 1.00 96.31 87 ALA A CA 1
ATOM 724 C C . ALA A 1 87 ? -2.546 -0.592 10.151 1.00 96.31 87 ALA A C 1
ATOM 726 O O . ALA A 1 87 ? -2.078 -1.729 10.221 1.00 96.31 87 ALA A O 1
ATOM 727 N N . GLU A 1 88 ? -3.835 -0.399 9.862 1.00 96.75 88 GLU A N 1
ATOM 728 C CA . GLU A 1 88 ? -4.737 -1.492 9.484 1.00 96.75 88 GLU A CA 1
ATOM 729 C C . GLU A 1 88 ? -4.407 -2.078 8.109 1.00 96.75 88 GLU A C 1
ATOM 731 O O . GLU A 1 88 ? -4.500 -3.294 7.922 1.00 96.75 88 GLU A O 1
ATOM 736 N N . LEU A 1 89 ? -4.024 -1.224 7.157 1.00 97.75 89 LEU A N 1
ATOM 737 C CA . LEU A 1 89 ? -3.669 -1.619 5.800 1.00 97.75 89 LEU A CA 1
ATOM 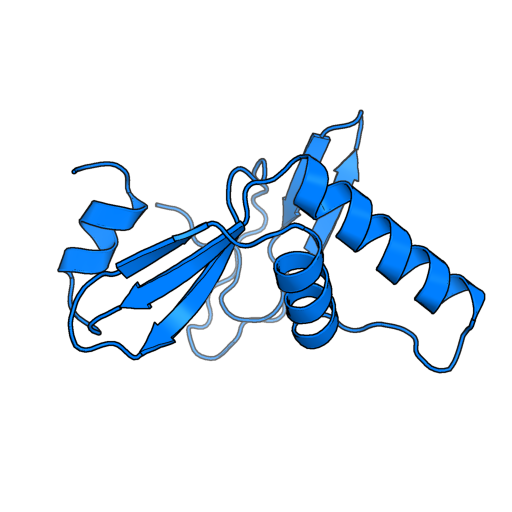738 C C . LEU A 1 89 ? -2.471 -2.566 5.802 1.00 97.75 89 LEU A C 1
ATOM 740 O O . LEU A 1 89 ? -2.584 -3.686 5.310 1.00 97.75 89 LEU A O 1
ATOM 744 N N . VAL A 1 90 ? -1.360 -2.171 6.428 1.0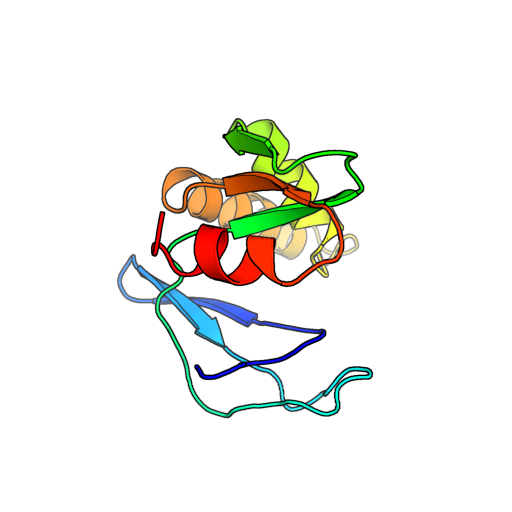0 97.69 90 VAL A N 1
ATOM 745 C CA . VAL A 1 90 ? -0.112 -2.960 6.430 1.00 97.69 90 VAL A CA 1
ATOM 746 C C . VAL A 1 90 ? -0.209 -4.255 7.235 1.00 97.69 90 VAL A C 1
ATOM 748 O O . VAL A 1 90 ? 0.583 -5.171 7.031 1.00 97.69 90 VAL A O 1
ATOM 751 N N . LYS A 1 91 ? -1.179 -4.360 8.156 1.00 96.12 91 LYS A N 1
ATOM 752 C CA . LYS A 1 91 ? -1.470 -5.614 8.868 1.00 96.12 91 LYS A CA 1
ATOM 753 C C . LYS A 1 91 ? -2.100 -6.663 7.954 1.00 96.12 91 LYS A C 1
ATOM 755 O O . LYS A 1 91 ? -1.946 -7.851 8.215 1.00 96.12 91 LYS A O 1
ATOM 760 N N . LYS A 1 92 ? -2.836 -6.237 6.922 1.00 96.19 92 LYS A N 1
ATOM 761 C CA . LYS A 1 92 ? -3.531 -7.136 5.989 1.00 96.19 92 LYS A CA 1
ATOM 762 C C . LYS A 1 92 ? -2.806 -7.294 4.661 1.00 96.19 92 LYS A C 1
ATOM 764 O O . LYS A 1 92 ? -2.862 -8.369 4.075 1.00 96.19 92 LYS A O 1
ATOM 769 N N . ILE A 1 93 ? -2.165 -6.231 4.187 1.00 97.75 93 ILE A N 1
ATOM 770 C CA . ILE A 1 93 ? -1.525 -6.180 2.879 1.00 97.75 93 ILE A CA 1
ATOM 771 C C . ILE A 1 93 ? -0.009 -6.268 3.066 1.00 97.75 93 ILE A C 1
ATOM 773 O O . ILE A 1 93 ? 0.582 -5.372 3.676 1.00 97.75 93 ILE A O 1
ATOM 777 N N . PRO A 1 94 ? 0.647 -7.329 2.567 1.00 97.00 94 PRO A N 1
ATOM 778 C CA . PRO A 1 94 ? 2.090 -7.444 2.655 1.00 97.00 94 PRO A CA 1
ATOM 779 C C . PRO A 1 94 ? 2.772 -6.317 1.869 1.00 97.00 94 PRO A C 1
ATOM 781 O O . PRO A 1 94 ? 2.467 -6.049 0.705 1.00 97.00 94 PRO A O 1
ATOM 784 N N . CYS A 1 95 ? 3.714 -5.665 2.541 1.00 98.19 95 CYS A N 1
ATOM 785 C CA . CYS A 1 95 ? 4.484 -4.550 2.013 1.00 98.19 95 CYS A CA 1
ATOM 786 C C . CYS A 1 95 ? 5.953 -4.950 1.882 1.00 98.19 95 CYS A C 1
ATOM 788 O O . CYS A 1 95 ? 6.510 -5.600 2.774 1.00 98.19 95 CYS A O 1
ATOM 790 N N . TYR A 1 96 ? 6.588 -4.531 0.795 1.00 97.44 96 TYR A N 1
ATOM 791 C CA . TYR A 1 96 ? 7.963 -4.892 0.478 1.00 97.44 96 TYR A CA 1
ATOM 792 C C . TYR A 1 96 ? 8.769 -3.670 0.047 1.00 97.44 96 TYR A C 1
ATOM 794 O O . TYR A 1 96 ? 8.236 -2.766 -0.583 1.00 97.44 96 TYR A O 1
ATOM 802 N N . GLU A 1 97 ? 10.063 -3.657 0.344 1.00 97.38 97 GLU A N 1
ATOM 803 C CA . GLU A 1 97 ? 11.033 -2.865 -0.410 1.00 97.38 97 GLU A CA 1
ATOM 804 C C . GLU A 1 97 ? 11.476 -3.693 -1.618 1.00 97.38 97 GLU A C 1
ATOM 806 O O . GLU A 1 97 ? 11.912 -4.838 -1.455 1.00 97.38 97 GLU A O 1
ATOM 811 N N . LEU A 1 98 ? 11.338 -3.114 -2.809 1.00 96.06 98 LEU A N 1
ATOM 812 C CA . LEU A 1 98 ? 11.737 -3.712 -4.075 1.00 96.06 98 LEU A CA 1
ATOM 813 C C . LEU A 1 98 ? 12.943 -2.950 -4.621 1.00 96.06 98 LEU A C 1
ATOM 815 O O . LEU A 1 98 ? 12.819 -1.841 -5.144 1.00 96.06 98 LEU A O 1
ATOM 819 N N . GLY A 1 99 ? 14.113 -3.561 -4.466 1.00 95.38 99 GLY A N 1
ATOM 820 C CA . GLY A 1 99 ? 15.321 -3.171 -5.173 1.00 95.38 99 GLY A CA 1
ATOM 821 C C . GLY A 1 99 ? 15.189 -3.571 -6.636 1.00 95.38 99 GLY A C 1
ATOM 822 O O . GLY A 1 99 ? 14.979 -4.754 -6.893 1.00 95.38 99 GLY A O 1
ATOM 823 N N . PHE A 1 100 ? 15.304 -2.631 -7.572 1.00 91.81 100 PHE A N 1
ATOM 824 C CA . PHE A 1 100 ? 15.188 -2.923 -9.004 1.00 91.81 100 PHE A CA 1
ATOM 825 C C . PHE A 1 100 ? 16.366 -2.374 -9.814 1.00 91.81 100 PHE A C 1
ATOM 827 O O . PHE A 1 100 ? 16.947 -1.336 -9.476 1.00 91.81 100 PHE A O 1
ATOM 834 N N . VAL A 1 101 ? 16.680 -3.100 -10.888 1.00 89.38 101 VAL A N 1
ATOM 835 C CA . VAL A 1 101 ? 17.445 -2.616 -12.042 1.00 89.38 101 VAL A CA 1
ATOM 836 C C . VAL A 1 101 ? 16.402 -2.164 -13.074 1.00 89.38 101 VAL A C 1
ATOM 838 O O . VAL A 1 101 ? 15.398 -2.860 -13.227 1.00 89.38 101 VAL A O 1
ATOM 841 N N . PRO A 1 102 ? 16.547 -0.990 -13.714 1.00 84.50 102 PRO A N 1
ATOM 842 C CA . PRO A 1 102 ? 15.546 -0.450 -14.635 1.00 84.50 102 PRO A CA 1
ATOM 843 C C . PRO A 1 102 ? 15.603 -1.153 -16.003 1.00 84.50 102 PRO A C 1
ATOM 845 O O . PRO A 1 102 ? 15.909 -0.534 -17.017 1.00 84.50 102 PRO A O 1
ATOM 848 N N . ASP A 1 103 ? 15.337 -2.454 -16.017 1.00 87.56 103 ASP A N 1
ATOM 849 C CA . ASP A 1 103 ? 15.220 -3.289 -17.210 1.00 87.56 103 ASP A CA 1
ATOM 850 C C . ASP A 1 103 ? 13.934 -4.133 -17.149 1.00 87.56 103 ASP A C 1
ATOM 852 O O . ASP A 1 103 ? 13.186 -4.095 -16.169 1.00 87.56 103 ASP A O 1
ATOM 856 N N . GLU A 1 104 ? 13.647 -4.886 -18.210 1.00 84.75 104 GLU A N 1
ATOM 857 C CA . GLU A 1 104 ? 12.402 -5.652 -18.335 1.00 84.75 104 GLU A CA 1
ATOM 858 C C . GLU A 1 104 ? 12.295 -6.833 -17.355 1.00 84.75 104 GLU A C 1
ATOM 860 O O . GLU A 1 104 ? 11.183 -7.287 -17.082 1.00 84.75 104 GLU A O 1
ATOM 865 N N . SER A 1 105 ? 13.400 -7.290 -16.749 1.00 84.06 105 SER A N 1
ATOM 866 C CA . SER A 1 105 ? 13.390 -8.447 -15.835 1.00 84.06 105 SER A CA 1
ATOM 867 C C . SER A 1 105 ? 12.522 -8.217 -14.593 1.00 84.06 105 SER A C 1
ATOM 869 O O . SER A 1 105 ? 12.013 -9.163 -13.985 1.00 84.06 105 SER A O 1
ATOM 871 N N . ILE A 1 106 ? 12.286 -6.951 -14.231 1.00 84.31 106 ILE A N 1
ATOM 872 C CA . ILE A 1 106 ? 11.405 -6.589 -13.120 1.00 84.31 106 ILE A CA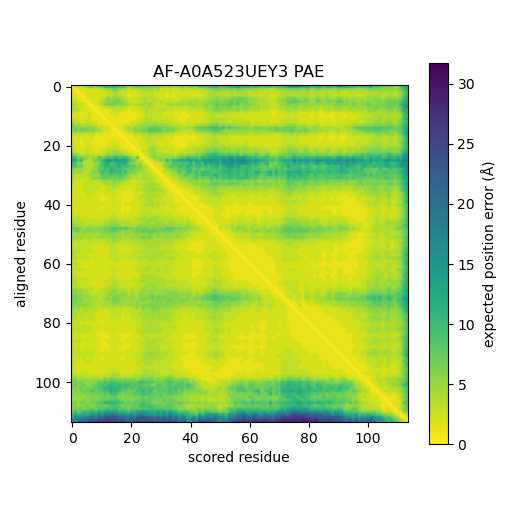 1
ATOM 873 C C . ILE A 1 106 ? 9.933 -6.913 -13.404 1.00 84.31 106 ILE A C 1
ATOM 875 O O . ILE A 1 106 ? 9.178 -7.200 -12.472 1.00 84.31 106 ILE A O 1
ATOM 879 N N . LEU A 1 107 ? 9.515 -6.883 -14.673 1.00 83.75 107 LEU A N 1
ATOM 880 C CA . LEU A 1 107 ? 8.130 -7.136 -15.066 1.00 83.75 107 LEU A CA 1
ATOM 881 C C . LEU A 1 107 ? 7.770 -8.607 -14.860 1.00 83.75 107 LEU A C 1
ATOM 883 O O . LEU A 1 107 ? 6.697 -8.902 -14.329 1.00 83.75 107 LEU A O 1
ATOM 887 N N . ASP A 1 108 ? 8.687 -9.518 -15.189 1.00 82.69 108 ASP A N 1
ATOM 888 C CA . ASP A 1 108 ? 8.508 -10.953 -14.954 1.00 82.69 108 ASP A CA 1
ATOM 889 C C . ASP A 1 108 ? 8.450 -11.277 -13.457 1.00 82.69 108 ASP A C 1
ATOM 891 O O . ASP A 1 108 ? 7.592 -12.048 -13.014 1.00 82.69 108 ASP A O 1
ATOM 895 N N . PHE A 1 109 ? 9.300 -10.617 -12.663 1.00 83.56 109 PHE A N 1
ATOM 896 C CA . PHE A 1 109 ? 9.328 -10.773 -11.211 1.00 83.56 109 PHE A CA 1
ATOM 897 C C . PHE A 1 109 ? 8.022 -10.311 -10.542 1.00 83.56 109 PHE A C 1
ATOM 899 O O . PHE A 1 109 ? 7.453 -11.017 -9.710 1.00 83.56 109 PHE A O 1
ATOM 906 N N . VAL A 1 110 ? 7.513 -9.126 -10.901 1.00 79.81 110 VAL A N 1
ATOM 907 C CA . VAL A 1 110 ? 6.279 -8.578 -10.304 1.00 79.81 110 VAL A CA 1
ATOM 908 C C . VAL A 1 110 ? 5.030 -9.288 -10.835 1.00 79.81 110 VAL A C 1
ATOM 910 O O . VAL A 1 110 ? 4.071 -9.477 -10.086 1.00 79.81 110 VAL A O 1
ATOM 913 N N . GLY A 1 111 ? 5.045 -9.724 -12.098 1.00 73.56 111 GLY A N 1
ATOM 914 C CA . GLY A 1 111 ? 3.957 -10.469 -12.735 1.00 73.56 111 GLY A CA 1
ATOM 915 C C . GLY A 1 111 ? 3.780 -11.907 -12.233 1.00 73.56 111 GLY A C 1
ATOM 916 O O . GLY A 1 111 ? 2.841 -12.575 -12.663 1.00 73.56 111 GLY A O 1
ATOM 917 N N . GLY A 1 112 ? 4.654 -12.386 -11.338 1.00 62.72 112 GLY A N 1
ATOM 918 C CA . GLY A 1 112 ? 4.596 -13.742 -10.784 1.00 62.72 112 GLY A CA 1
ATOM 919 C C . GLY A 1 112 ? 4.986 -14.832 -11.784 1.00 62.72 112 GLY A C 1
ATOM 920 O O . GLY A 1 112 ? 4.531 -15.965 -11.647 1.00 62.72 112 GLY A O 1
ATOM 921 N N . LYS A 1 113 ? 5.786 -14.493 -12.804 1.00 47.06 113 LYS A N 1
ATOM 922 C CA . LYS A 1 113 ? 6.276 -15.443 -13.815 1.00 47.06 113 LYS A CA 1
ATOM 923 C C . LYS A 1 113 ? 7.594 -16.128 -13.432 1.00 47.06 113 LYS A C 1
ATOM 925 O O . LYS A 1 113 ? 8.075 -16.947 -14.212 1.00 47.06 113 LYS A O 1
ATOM 930 N N . ILE A 1 114 ? 8.152 -15.836 -12.254 1.00 40.25 114 ILE A N 1
ATOM 931 C CA . ILE A 1 114 ? 9.363 -16.458 -11.692 1.00 40.25 114 ILE A CA 1
ATOM 932 C C . ILE A 1 114 ? 9.196 -16.597 -10.178 1.00 40.25 114 ILE A C 1
ATOM 934 O O . ILE A 1 114 ? 8.728 -15.616 -9.554 1.00 40.25 114 ILE A O 1
#

Radius of gyration: 15.07 Å; Cα contacts (8 Å, |Δi|>4): 181; chains: 1; bounding box: 39×37×34 Å

Solvent-accessible surface area (backbone atoms only — not comparable to full-atom values): 6710 Å² total; per-residue (Å²): 138,86,66,34,44,76,61,51,68,46,78,47,80,56,96,94,39,49,36,36,32,30,33,94,61,49,39,94,82,66,37,55,32,95,58,72,45,75,60,68,68,46,73,46,81,41,88,37,98,47,79,39,82,42,80,48,52,57,66,60,42,30,56,53,49,55,73,75,49,87,66,43,82,91,37,71,69,52,32,51,48,47,55,51,50,40,51,55,45,41,74,72,29,58,36,28,41,32,26,38,47,103,55,72,70,52,55,42,53,74,70,65,75,105

pLDDT: mean 90.91, std 9.04, range [40.25, 98.19]

Mean predicted aligned error: 4.47 Å

Sequence (114 aa):
MTILSDDRMIIRKKNARFWIYGTPWHGDARVYSPETAHLEKIFFLKHARKIMLKKLSPVEATSRLIVCSFPTFWDKKGMEFTLRFCAELVKKIPCYELGFVPDESILDFVGGKI